Protein AF-A0A354I8L1-F1 (afdb_monomer)

Mean predicted aligned error: 5.33 Å

Sequence (99 aa):
MVDKVIIFGATDTGKQIYDEIKDEVDVVAFVDEDNSKWKSKVYDIIVRNPREIPEMQFDYIYIGVLTYYKQVVTLLRELGIPANKIVGRYVEIPTYARI

Solvent-accessible surface area (backbone atoms only — not comparable to full-atom values): 5834 Å² total; per-residue (Å²): 134,72,53,30,29,34,30,40,24,76,50,72,56,16,49,52,52,45,75,74,40,58,93,72,36,43,68,73,28,27,21,36,88,56,69,90,49,45,78,38,67,58,95,85,25,45,24,35,54,64,88,51,53,79,81,53,90,63,63,38,36,36,52,22,52,92,65,67,53,69,57,53,54,50,52,42,47,76,64,66,50,60,72,93,31,57,46,58,80,80,71,71,77,70,85,70,63,89,126

Nearest PDB structures (foldseek):
  2g6t-assembly1_A  TM=8.088E-01  e=1.666E-05  Clostridium acetobutylicum
  5utu-assembly1_C  TM=7.145E-01  e=1.924E-01  Cryptosporidium parvum Iowa II
  5utu-assembly2_H  TM=7.136E-01  e=2.196E-01  Cryptosporidium parvum Iowa II
  7r39-assembly1_G-2  TM=7.069E-01  e=6.349E-01  Sulfolobus acidocaldarius
  1xwf-assembly1_D  TM=7.157E-01  e=1.504E+00  Rattus norvegicus

pLDDT: mean 89.72, std 16.68, range [33.88, 98.44]

Structure (mmCIF, N/CA/C/O backbone):
data_AF-A0A354I8L1-F1
#
_entry.id   AF-A0A354I8L1-F1
#
loop_
_atom_site.group_PDB
_atom_site.id
_atom_site.type_symbol
_atom_site.label_atom_id
_atom_site.label_alt_id
_atom_site.label_comp_id
_atom_site.label_asym_id
_atom_site.label_entity_id
_atom_site.label_seq_id
_atom_site.pdbx_PDB_ins_code
_atom_site.Cartn_x
_atom_site.Cartn_y
_atom_site.Cartn_z
_atom_site.occupancy
_atom_site.B_iso_or_equiv
_atom_site.auth_seq_id
_atom_site.auth_comp_id
_atom_site.auth_asym_id
_atom_site.auth_atom_id
_atom_site.pdbx_PDB_model_num
ATOM 1 N N . MET A 1 1 ? -19.763 3.477 8.389 1.00 73.00 1 MET A N 1
ATOM 2 C CA . MET A 1 1 ? -19.165 3.083 7.095 1.00 73.00 1 MET A CA 1
ATOM 3 C C . MET A 1 1 ? -17.859 2.389 7.427 1.00 73.00 1 MET A C 1
ATOM 5 O O . MET A 1 1 ? -17.297 2.737 8.455 1.00 73.00 1 MET A O 1
ATOM 9 N N . VAL A 1 2 ? -17.454 1.385 6.653 1.00 90.94 2 VAL A N 1
ATOM 10 C CA . VAL A 1 2 ? -16.158 0.714 6.839 1.00 90.94 2 VAL A CA 1
ATOM 11 C C . VAL A 1 2 ? -15.110 1.521 6.078 1.00 90.94 2 VAL A C 1
ATOM 13 O O . VAL A 1 2 ? -15.381 1.916 4.941 1.00 90.94 2 VAL A O 1
ATOM 16 N N . ASP A 1 3 ? -13.969 1.794 6.706 1.00 96.25 3 ASP A N 1
ATOM 17 C CA . ASP A 1 3 ? -12.892 2.568 6.086 1.00 96.25 3 ASP A CA 1
ATOM 18 C C . ASP A 1 3 ? -12.262 1.780 4.933 1.00 96.25 3 ASP A C 1
ATOM 20 O O . ASP A 1 3 ? -12.013 0.577 5.045 1.00 96.25 3 ASP A O 1
ATOM 24 N N . LYS A 1 4 ? -11.989 2.463 3.819 1.00 97.94 4 LYS A N 1
ATOM 25 C CA . LYS A 1 4 ? -11.321 1.893 2.646 1.00 97.94 4 LYS A CA 1
ATOM 26 C C . LYS A 1 4 ? -9.826 2.128 2.722 1.00 97.94 4 LYS A C 1
ATOM 28 O O . LYS A 1 4 ? -9.362 3.270 2.777 1.00 97.94 4 LYS A O 1
ATOM 33 N N . VAL A 1 5 ? -9.060 1.051 2.654 1.00 97.88 5 VAL A N 1
ATOM 34 C CA . VAL A 1 5 ? -7.624 1.072 2.910 1.00 97.88 5 VAL A CA 1
ATOM 35 C C . VAL A 1 5 ? -6.827 0.544 1.723 1.00 97.88 5 VAL A C 1
ATOM 37 O O . VAL A 1 5 ? -7.143 -0.490 1.140 1.00 97.88 5 VAL A O 1
ATOM 40 N N . ILE A 1 6 ? -5.745 1.246 1.391 1.00 98.38 6 ILE A N 1
ATOM 41 C CA . ILE A 1 6 ? -4.695 0.755 0.492 1.00 98.38 6 ILE A CA 1
ATOM 42 C C . ILE A 1 6 ? -3.505 0.292 1.334 1.00 98.38 6 ILE A C 1
ATOM 44 O O . ILE A 1 6 ? -3.107 0.972 2.280 1.00 98.38 6 ILE A O 1
ATOM 48 N N . ILE A 1 7 ? -2.886 -0.829 0.964 1.00 97.94 7 ILE A N 1
ATOM 49 C CA . ILE A 1 7 ? -1.611 -1.268 1.545 1.00 97.94 7 ILE A CA 1
ATOM 50 C C . ILE A 1 7 ? -0.497 -1.070 0.513 1.00 97.94 7 ILE A C 1
A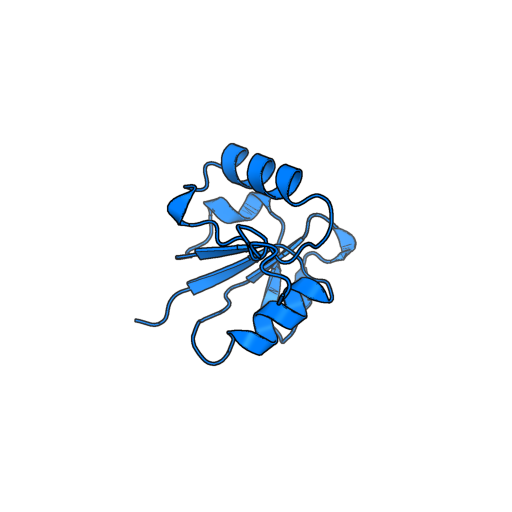TOM 52 O O . ILE A 1 7 ? -0.497 -1.686 -0.553 1.00 97.94 7 ILE A O 1
ATOM 56 N N . PHE A 1 8 ? 0.470 -0.208 0.828 1.00 97.56 8 PHE A N 1
ATOM 57 C CA . PHE A 1 8 ? 1.667 0.009 0.020 1.00 97.56 8 PHE A CA 1
ATOM 58 C C . PHE A 1 8 ? 2.733 -1.033 0.381 1.00 97.56 8 PHE A C 1
ATOM 60 O O . PHE A 1 8 ? 3.376 -0.945 1.422 1.00 97.56 8 PHE A O 1
ATOM 67 N N . GLY A 1 9 ? 2.922 -2.008 -0.497 1.00 96.00 9 GLY A N 1
ATOM 68 C CA . GLY A 1 9 ? 3.788 -3.174 -0.374 1.00 96.00 9 GLY A CA 1
ATOM 69 C C . GLY A 1 9 ? 2.969 -4.453 -0.548 1.00 96.00 9 GLY A C 1
ATOM 70 O O . GLY A 1 9 ? 2.090 -4.732 0.256 1.00 96.00 9 GLY A O 1
ATOM 71 N N . ALA A 1 10 ? 3.266 -5.259 -1.571 1.00 96.38 10 ALA A N 1
ATOM 72 C CA . ALA A 1 10 ? 2.554 -6.515 -1.864 1.00 96.38 10 ALA A CA 1
ATOM 73 C C . ALA A 1 10 ? 3.342 -7.776 -1.440 1.00 96.38 10 ALA A C 1
ATOM 75 O O . ALA A 1 10 ? 3.065 -8.892 -1.886 1.00 96.38 10 ALA A O 1
ATOM 76 N N . THR A 1 11 ? 4.366 -7.600 -0.602 1.00 93.62 11 THR A N 1
ATOM 77 C CA . THR A 1 11 ? 5.212 -8.676 -0.054 1.00 93.62 11 THR A CA 1
ATOM 78 C C . THR A 1 11 ? 4.841 -8.971 1.403 1.00 93.62 11 THR A C 1
ATOM 80 O O . THR A 1 11 ? 3.760 -8.597 1.856 1.00 93.62 11 THR A O 1
ATOM 83 N N . ASP A 1 12 ? 5.699 -9.668 2.143 1.00 94.75 12 ASP A N 1
ATOM 84 C CA . ASP A 1 12 ? 5.366 -10.227 3.456 1.00 94.75 12 ASP A CA 1
ATOM 85 C C . ASP A 1 12 ? 4.952 -9.170 4.487 1.00 94.75 12 ASP A C 1
ATOM 87 O O . ASP A 1 12 ? 3.995 -9.379 5.225 1.00 94.75 12 ASP A O 1
ATOM 91 N N . THR A 1 13 ? 5.588 -7.995 4.500 1.00 93.56 13 THR A N 1
ATOM 92 C CA . THR A 1 13 ? 5.225 -6.917 5.436 1.00 93.56 13 THR A CA 1
ATOM 93 C C . THR A 1 13 ? 3.837 -6.343 5.156 1.00 93.56 13 THR A C 1
ATOM 95 O O . THR A 1 13 ? 3.078 -6.098 6.091 1.00 93.56 13 THR A O 1
ATOM 98 N N . GLY A 1 14 ? 3.474 -6.164 3.885 1.00 95.06 14 GLY A N 1
ATOM 99 C CA . GLY A 1 14 ? 2.127 -5.736 3.509 1.00 95.06 14 GLY A CA 1
ATOM 100 C C . GLY A 1 14 ? 1.073 -6.802 3.800 1.00 95.06 14 GLY A C 1
ATOM 101 O O . GLY A 1 14 ? 0.001 -6.482 4.308 1.00 95.06 14 GLY A O 1
ATOM 102 N N . LYS A 1 15 ? 1.393 -8.080 3.559 1.00 96.31 15 LYS A N 1
ATOM 103 C CA . LYS A 1 15 ? 0.520 -9.207 3.927 1.00 96.31 15 LYS A CA 1
ATOM 104 C C . LYS A 1 15 ? 0.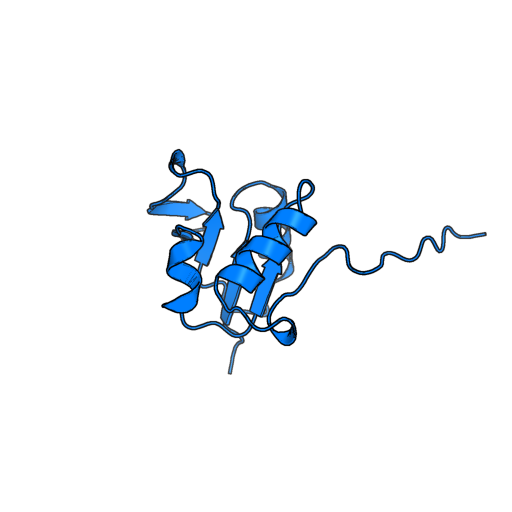289 -9.279 5.435 1.00 96.31 15 LYS A C 1
ATOM 106 O O . LYS A 1 15 ? -0.842 -9.474 5.855 1.00 96.31 15 LYS A O 1
ATOM 111 N N . GLN A 1 16 ? 1.325 -9.043 6.238 1.00 95.56 16 GLN A N 1
ATOM 112 C CA . GLN A 1 16 ? 1.190 -8.994 7.691 1.00 95.56 16 GLN A CA 1
ATOM 113 C C . GLN A 1 16 ? 0.257 -7.859 8.139 1.00 95.56 16 GLN A C 1
ATOM 115 O O . GLN A 1 16 ? -0.560 -8.065 9.028 1.00 95.56 16 GLN A O 1
ATOM 120 N N . ILE A 1 17 ? 0.349 -6.672 7.523 1.00 94.88 17 ILE A N 1
ATOM 121 C CA . ILE A 1 17 ? -0.598 -5.577 7.799 1.00 94.88 17 ILE A CA 1
ATOM 122 C C . ILE A 1 17 ? -2.023 -6.011 7.469 1.00 94.88 17 ILE A C 1
ATOM 124 O O . ILE A 1 17 ? -2.913 -5.810 8.285 1.00 94.88 17 ILE A O 1
ATOM 128 N N . TYR A 1 18 ? -2.234 -6.622 6.301 1.00 96.62 18 TYR A N 1
ATOM 129 C CA . TYR A 1 18 ? -3.547 -7.126 5.909 1.00 96.62 18 TYR A CA 1
ATOM 130 C C . TYR A 1 18 ? -4.115 -8.094 6.947 1.00 96.62 18 TYR A C 1
ATOM 132 O O . TYR A 1 18 ? -5.246 -7.918 7.385 1.00 96.62 18 TYR A O 1
ATOM 140 N N . ASP A 1 19 ? -3.325 -9.078 7.378 1.00 96.56 19 ASP A N 1
ATOM 141 C CA . ASP A 1 19 ? -3.772 -10.072 8.352 1.00 96.56 19 ASP A CA 1
ATOM 142 C C . ASP A 1 19 ? -4.165 -9.469 9.708 1.00 96.56 19 ASP A C 1
ATOM 144 O O . ASP A 1 19 ? -5.009 -10.046 10.387 1.00 96.56 19 ASP A O 1
ATOM 148 N N . GLU A 1 20 ? -3.610 -8.311 10.074 1.00 94.62 20 GLU A N 1
ATOM 149 C CA . GLU A 1 20 ? -3.953 -7.587 11.303 1.00 94.62 20 GLU A CA 1
ATOM 150 C C . GLU A 1 20 ? -5.207 -6.708 11.180 1.00 94.62 20 GLU A C 1
ATOM 152 O O . GLU A 1 20 ? -5.872 -6.500 12.188 1.00 94.62 20 GLU A O 1
ATOM 157 N N . ILE A 1 21 ? -5.534 -6.183 9.989 1.00 93.88 21 ILE A N 1
ATOM 158 C CA . ILE A 1 21 ? -6.599 -5.168 9.830 1.00 93.88 21 ILE A CA 1
ATOM 159 C C . ILE A 1 21 ? -7.819 -5.639 9.027 1.00 93.88 21 ILE A C 1
ATO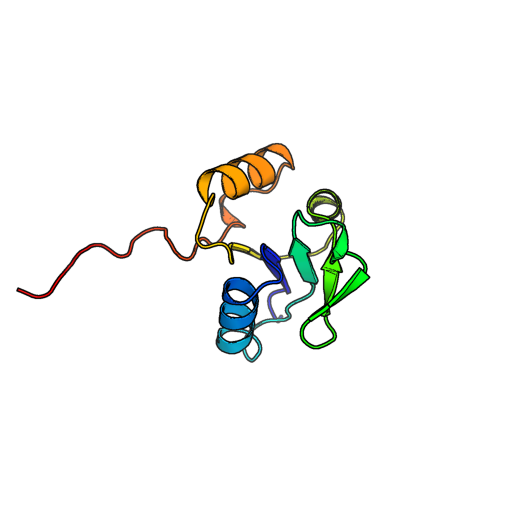M 161 O O . ILE A 1 21 ? -8.848 -4.968 9.037 1.00 93.88 21 ILE A O 1
ATOM 165 N N . LYS A 1 22 ? -7.729 -6.766 8.310 1.00 94.88 22 LYS A N 1
ATOM 166 C CA . LYS A 1 22 ? -8.758 -7.2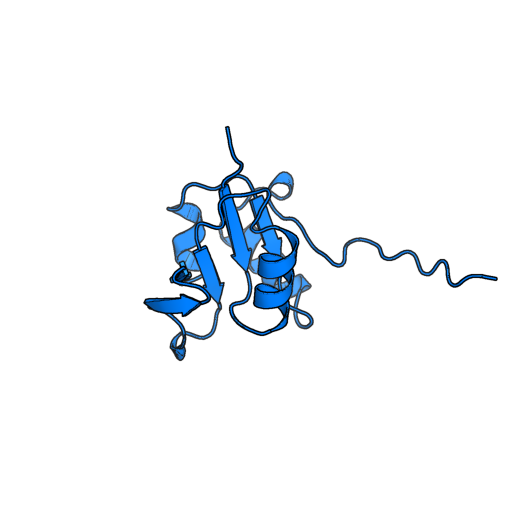26 7.352 1.00 94.88 22 LYS A CA 1
ATOM 167 C C . LYS A 1 22 ? -10.160 -7.420 7.935 1.00 94.88 22 LYS A C 1
ATOM 169 O O . LYS A 1 22 ? -11.123 -7.402 7.178 1.00 94.88 22 LYS A O 1
ATOM 174 N N . ASP A 1 23 ? -10.270 -7.621 9.246 1.00 96.00 23 ASP A N 1
ATOM 175 C CA . ASP A 1 23 ? -11.554 -7.812 9.927 1.00 96.00 23 ASP A CA 1
ATOM 176 C C . ASP A 1 23 ? -12.201 -6.475 10.360 1.00 96.00 23 ASP A C 1
ATOM 178 O O . ASP A 1 23 ? -13.365 -6.452 10.759 1.00 96.00 23 ASP A O 1
ATOM 182 N N . GLU A 1 24 ? -11.471 -5.357 10.261 1.00 94.31 24 GLU A N 1
ATOM 183 C CA . GLU A 1 24 ? -11.898 -4.021 10.709 1.00 94.31 24 GLU A CA 1
ATOM 184 C C . GLU A 1 24 ? -12.109 -3.030 9.551 1.00 94.31 24 GLU A C 1
ATOM 186 O O . GLU A 1 24 ? -12.915 -2.103 9.668 1.00 94.31 24 GLU A O 1
ATOM 191 N N . VAL A 1 25 ? -11.406 -3.222 8.428 1.00 96.12 25 VAL A N 1
ATOM 192 C CA . VAL A 1 25 ? -11.406 -2.306 7.274 1.00 96.12 25 VAL A CA 1
ATOM 193 C C . VAL A 1 25 ? -11.583 -3.038 5.942 1.00 96.12 25 VAL A C 1
ATOM 195 O O . VAL A 1 25 ? -11.326 -4.234 5.828 1.00 96.12 25 VAL A O 1
ATOM 198 N N . ASP A 1 26 ? -11.968 -2.302 4.899 1.00 97.38 26 ASP A N 1
ATOM 199 C CA . ASP A 1 26 ? -12.036 -2.802 3.525 1.00 97.38 26 ASP A CA 1
ATOM 200 C C . ASP A 1 26 ? -10.711 -2.521 2.804 1.00 97.38 26 ASP A C 1
ATOM 202 O O . ASP A 1 26 ? -10.425 -1.387 2.409 1.00 97.38 26 ASP A O 1
ATOM 206 N N . VAL A 1 27 ? -9.869 -3.545 2.643 1.00 97.69 27 VAL A N 1
ATOM 207 C CA . VAL A 1 27 ? -8.600 -3.407 1.915 1.00 97.69 27 VAL A CA 1
ATOM 208 C C . VAL A 1 27 ? -8.863 -3.469 0.410 1.00 97.69 27 VAL A C 1
ATOM 210 O O . VAL A 1 27 ? -8.963 -4.540 -0.186 1.00 97.69 27 VAL A O 1
ATOM 213 N N . VAL A 1 28 ? -8.935 -2.298 -0.222 1.00 97.88 28 VAL A N 1
ATOM 214 C CA . VAL A 1 28 ? -9.359 -2.155 -1.623 1.00 97.88 28 VAL A CA 1
ATOM 215 C C . VAL A 1 28 ? -8.253 -2.453 -2.636 1.00 97.88 28 VAL A C 1
ATOM 217 O O . VAL A 1 28 ? -8.542 -2.735 -3.802 1.00 97.88 28 VAL A O 1
ATOM 220 N N . ALA A 1 29 ? -6.985 -2.374 -2.225 1.00 98.12 29 ALA A N 1
ATOM 221 C CA . ALA A 1 29 ? -5.847 -2.702 -3.076 1.00 98.12 29 ALA A CA 1
ATOM 222 C C . ALA A 1 29 ? -4.554 -2.926 -2.293 1.00 98.12 29 ALA A C 1
ATOM 224 O O . ALA A 1 29 ? -4.290 -2.275 -1.278 1.00 98.12 29 ALA A O 1
ATOM 225 N N . PHE A 1 30 ? -3.688 -3.743 -2.885 1.00 98.44 30 PHE A N 1
ATOM 226 C CA . PHE A 1 30 ? -2.253 -3.652 -2.658 1.00 98.44 30 PHE A CA 1
ATOM 227 C C . PHE A 1 30 ? -1.625 -2.780 -3.741 1.00 98.44 30 PHE A C 1
ATOM 229 O O . PHE A 1 30 ? -2.075 -2.760 -4.885 1.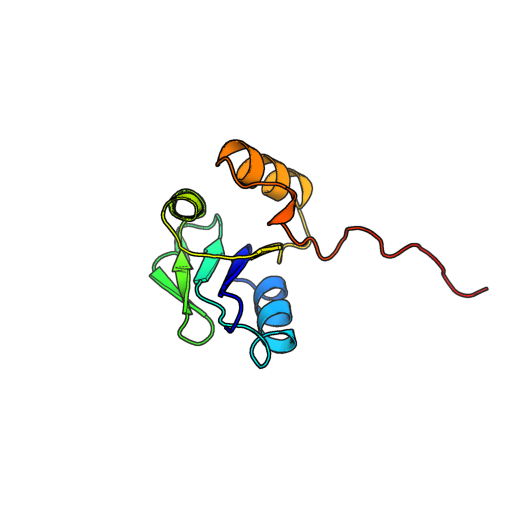00 98.44 30 PHE A O 1
ATOM 236 N N . VAL A 1 31 ? -0.552 -2.084 -3.401 1.00 98.00 31 VAL A N 1
ATOM 237 C CA . VAL A 1 31 ? 0.233 -1.273 -4.331 1.00 98.00 31 VAL A CA 1
ATOM 238 C C . VAL A 1 31 ? 1.700 -1.649 -4.183 1.00 98.00 31 VAL A C 1
ATOM 240 O O . VAL A 1 31 ? 2.171 -1.790 -3.065 1.00 98.00 31 VAL A O 1
ATOM 243 N N . ASP A 1 32 ? 2.443 -1.811 -5.273 1.00 96.88 32 ASP A N 1
ATOM 244 C CA . ASP A 1 32 ? 3.872 -2.157 -5.212 1.00 96.88 32 ASP A CA 1
ATOM 245 C C . ASP A 1 32 ? 4.611 -1.536 -6.402 1.00 96.88 32 ASP A C 1
ATOM 247 O O . ASP A 1 32 ? 4.052 -1.443 -7.492 1.00 96.88 32 ASP A O 1
ATOM 251 N N . GLU A 1 33 ? 5.853 -1.089 -6.223 1.00 95.81 33 GLU A N 1
ATOM 252 C CA . GLU A 1 33 ? 6.647 -0.509 -7.320 1.00 95.81 33 GLU A CA 1
ATOM 253 C C . GLU A 1 33 ? 7.128 -1.573 -8.322 1.00 95.81 33 GLU A C 1
ATOM 255 O O . GLU A 1 33 ? 7.423 -1.256 -9.477 1.00 95.81 33 GLU A O 1
ATOM 260 N N . ASP A 1 34 ? 7.172 -2.843 -7.909 1.00 95.19 34 ASP A N 1
ATOM 261 C CA . ASP A 1 34 ? 7.550 -3.963 -8.763 1.00 95.19 34 ASP A CA 1
ATOM 262 C C . ASP A 1 34 ? 6.444 -4.285 -9.778 1.00 95.19 34 ASP A C 1
ATOM 264 O O . ASP A 1 34 ? 5.437 -4.933 -9.473 1.00 95.19 34 ASP A O 1
ATOM 268 N N . ASN A 1 35 ? 6.661 -3.852 -11.021 1.00 95.88 35 ASN A N 1
ATOM 269 C CA . ASN A 1 35 ? 5.710 -4.036 -12.113 1.00 95.88 35 ASN A CA 1
ATOM 270 C C . ASN A 1 35 ? 5.401 -5.500 -12.441 1.00 95.88 35 ASN A C 1
ATOM 272 O O . ASN A 1 35 ? 4.330 -5.774 -12.985 1.00 95.88 35 ASN A O 1
ATOM 276 N N . SER A 1 36 ? 6.273 -6.441 -12.064 1.00 97.06 36 SER A N 1
ATOM 277 C CA . SER A 1 36 ? 6.017 -7.868 -12.264 1.00 97.06 36 SER A CA 1
ATOM 278 C C . SER A 1 36 ? 4.842 -8.373 -11.419 1.00 97.06 36 SER A C 1
ATOM 280 O O . SER A 1 36 ? 4.218 -9.376 -11.765 1.00 97.06 36 SER A O 1
ATOM 282 N N . LYS A 1 37 ? 4.497 -7.656 -10.340 1.00 95.62 37 LYS A N 1
ATOM 283 C CA . LYS A 1 37 ? 3.372 -7.978 -9.456 1.00 95.62 37 LYS A CA 1
ATOM 284 C C . LYS A 1 37 ? 2.068 -7.330 -9.897 1.00 95.62 37 LYS A C 1
ATOM 286 O O . LYS A 1 37 ? 1.013 -7.748 -9.427 1.00 95.62 37 LYS A O 1
ATOM 291 N N . TRP A 1 38 ? 2.081 -6.307 -10.748 1.00 97.44 38 TRP A N 1
ATOM 292 C CA . TRP A 1 38 ? 0.850 -5.600 -11.110 1.00 97.44 38 TRP A CA 1
ATOM 293 C C . TRP A 1 38 ? -0.155 -6.542 -11.774 1.00 97.44 38 TRP A C 1
ATOM 295 O O . TRP A 1 38 ? 0.215 -7.440 -12.526 1.00 97.44 38 TRP A O 1
ATOM 305 N N . LYS A 1 39 ? -1.446 -6.335 -11.496 1.00 95.25 39 LYS A N 1
ATOM 306 C CA . LYS A 1 39 ? -2.565 -7.196 -11.927 1.00 95.25 39 LYS A CA 1
ATOM 307 C C . LYS A 1 39 ? -2.558 -8.615 -11.342 1.00 95.25 39 LYS A C 1
ATOM 309 O O . LYS A 1 39 ? -3.535 -9.335 -11.543 1.00 95.25 39 LYS A O 1
ATOM 314 N N . SER A 1 40 ? -1.520 -9.008 -10.599 1.00 97.12 40 SER A N 1
ATOM 315 C CA . SER A 1 40 ? -1.585 -10.181 -9.727 1.00 97.12 40 SER A CA 1
ATOM 316 C C . SER A 1 40 ? -2.509 -9.910 -8.535 1.00 97.12 40 SER A C 1
ATOM 318 O O . SER A 1 40 ? -3.016 -8.795 -8.359 1.00 97.12 40 SER A O 1
ATOM 320 N N . LYS A 1 41 ? -2.749 -10.942 -7.727 1.00 97.06 41 LYS A N 1
ATOM 321 C CA . LYS A 1 41 ? -3.612 -10.861 -6.552 1.00 97.06 41 LYS A CA 1
ATOM 322 C C . LYS A 1 41 ? -2.887 -11.323 -5.296 1.00 97.06 41 LYS A C 1
ATOM 324 O O . LYS A 1 41 ? -2.165 -12.317 -5.321 1.00 97.06 41 LYS A O 1
ATOM 329 N N . VAL A 1 42 ? -3.159 -10.635 -4.195 1.00 96.62 42 VAL A N 1
ATOM 330 C CA . VAL A 1 42 ? -2.805 -11.025 -2.829 1.00 96.62 42 VAL A CA 1
ATOM 331 C C . VAL A 1 42 ? -4.116 -11.102 -2.055 1.00 96.62 42 VAL A C 1
ATOM 333 O O . VAL A 1 42 ? -4.831 -10.111 -1.997 1.00 96.62 42 VAL A O 1
ATOM 336 N N . TYR A 1 43 ? -4.471 -12.275 -1.523 1.00 96.31 43 TYR A N 1
ATOM 337 C CA . TYR A 1 43 ? -5.768 -12.495 -0.856 1.00 96.31 43 TYR A CA 1
ATOM 338 C C . TYR A 1 43 ? -6.972 -12.036 -1.705 1.00 96.31 43 TYR A C 1
ATOM 340 O O . TYR A 1 43 ? -7.850 -11.323 -1.238 1.00 96.31 43 TYR A O 1
ATOM 348 N N . ASP A 1 44 ? -6.959 -12.387 -2.994 1.00 97.19 44 ASP A N 1
ATOM 349 C CA . ASP A 1 44 ? -7.922 -11.948 -4.017 1.00 97.19 44 ASP A CA 1
ATOM 350 C C . ASP A 1 44 ? -7.990 -10.441 -4.327 1.00 97.19 44 ASP A C 1
ATOM 352 O O . ASP A 1 44 ? -8.667 -10.039 -5.281 1.00 97.19 44 ASP A O 1
ATOM 356 N N . ILE A 1 45 ? -7.205 -9.623 -3.628 1.00 98.12 45 ILE A N 1
ATOM 357 C CA . ILE A 1 45 ? -7.088 -8.180 -3.827 1.00 98.12 45 ILE A CA 1
ATOM 358 C C . ILE A 1 45 ? -6.008 -7.896 -4.869 1.00 98.12 45 ILE A C 1
ATOM 360 O O . ILE A 1 45 ? -4.896 -8.423 -4.812 1.00 98.12 45 ILE A O 1
ATOM 364 N N . ILE A 1 46 ? -6.333 -7.055 -5.848 1.00 97.69 46 ILE A N 1
ATOM 365 C CA . ILE A 1 46 ? -5.432 -6.741 -6.958 1.00 97.69 46 ILE A CA 1
ATOM 366 C C . ILE A 1 46 ? -4.239 -5.892 -6.503 1.00 97.69 46 ILE A C 1
ATOM 368 O O . ILE A 1 46 ? -4.389 -4.943 -5.730 1.00 97.69 46 ILE A O 1
ATOM 372 N N . VAL A 1 47 ? -3.058 -6.212 -7.033 1.00 98.44 47 VAL A N 1
ATOM 373 C CA . VAL A 1 47 ? -1.864 -5.374 -6.902 1.00 98.44 47 VAL A CA 1
ATOM 374 C C . VAL A 1 47 ? -1.852 -4.335 -8.024 1.00 98.44 47 VAL A C 1
ATOM 376 O O . VAL A 1 47 ? -1.928 -4.677 -9.210 1.00 98.44 47 VAL A O 1
ATOM 379 N N . ARG A 1 48 ? -1.764 -3.061 -7.650 1.00 98.31 48 ARG A N 1
ATOM 380 C CA . ARG A 1 48 ? -1.835 -1.891 -8.531 1.00 98.31 48 ARG A CA 1
ATOM 381 C C . ARG A 1 48 ? -0.505 -1.151 -8.609 1.00 98.31 48 ARG A C 1
ATOM 383 O O . ARG A 1 48 ? 0.376 -1.319 -7.763 1.00 98.31 48 ARG A O 1
ATOM 390 N N . ASN A 1 49 ? -0.383 -0.314 -9.631 1.00 98.12 49 ASN A N 1
ATOM 391 C CA . ASN A 1 49 ? 0.736 0.610 -9.758 1.00 98.12 49 ASN A CA 1
ATOM 392 C C . ASN A 1 49 ? 0.529 1.787 -8.782 1.00 98.12 49 ASN A C 1
ATOM 394 O O . ASN A 1 49 ? -0.563 2.352 -8.763 1.00 98.12 49 ASN A O 1
ATOM 398 N N . PRO A 1 50 ? 1.548 2.224 -8.014 1.00 97.75 50 PRO A N 1
ATOM 399 C CA . PRO A 1 50 ? 1.437 3.386 -7.130 1.00 97.75 50 PRO A CA 1
ATOM 400 C C . PRO A 1 50 ? 0.898 4.653 -7.786 1.00 97.75 50 PRO A C 1
ATOM 402 O O . PRO A 1 50 ? 0.212 5.441 -7.143 1.00 97.75 50 PRO A O 1
ATOM 405 N N . ARG A 1 51 ? 1.166 4.845 -9.078 1.00 97.69 51 ARG A N 1
ATOM 406 C CA . ARG A 1 51 ? 0.686 6.010 -9.829 1.00 97.69 51 ARG A CA 1
ATOM 407 C C . ARG A 1 51 ? -0.828 6.027 -10.038 1.00 97.69 51 ARG A C 1
ATOM 409 O O . ARG A 1 51 ? -1.354 7.075 -10.382 1.00 97.69 51 ARG A O 1
ATOM 416 N N . GLU A 1 52 ? -1.510 4.907 -9.815 1.00 97.62 52 GLU A N 1
ATOM 417 C CA . GLU A 1 52 ? -2.971 4.797 -9.904 1.00 97.62 52 GLU A CA 1
ATOM 418 C C . GLU A 1 52 ? -3.663 5.245 -8.600 1.00 97.62 52 GLU A C 1
ATOM 420 O O . GLU A 1 52 ? -4.864 5.490 -8.613 1.00 97.62 52 GLU A O 1
ATOM 425 N N . ILE A 1 53 ? -2.931 5.415 -7.482 1.00 97.94 53 ILE A N 1
ATOM 426 C CA . ILE A 1 53 ? -3.506 5.803 -6.176 1.00 97.94 53 ILE A CA 1
ATOM 427 C C . ILE A 1 53 ? -4.405 7.055 -6.259 1.00 97.94 53 ILE A C 1
ATOM 429 O O . ILE A 1 53 ? -5.489 7.015 -5.677 1.00 97.94 53 ILE A O 1
ATOM 433 N N . PRO A 1 54 ? -4.033 8.156 -6.951 1.00 97.50 54 PRO A N 1
ATOM 434 C CA . PRO A 1 54 ? -4.873 9.357 -7.010 1.00 97.50 54 PRO A CA 1
ATOM 435 C C . PRO A 1 54 ? -6.252 9.139 -7.651 1.00 97.50 54 PRO A C 1
ATOM 437 O O . PRO A 1 54 ? -7.167 9.924 -7.414 1.00 97.50 54 PRO A O 1
ATOM 440 N N . GLU A 1 55 ? -6.412 8.084 -8.452 1.00 96.88 55 GLU A N 1
ATOM 441 C CA . GLU A 1 55 ? -7.667 7.730 -9.127 1.00 96.88 55 GLU A CA 1
ATOM 442 C C . GLU A 1 55 ? -8.553 6.811 -8.267 1.00 96.88 55 GLU A C 1
ATOM 444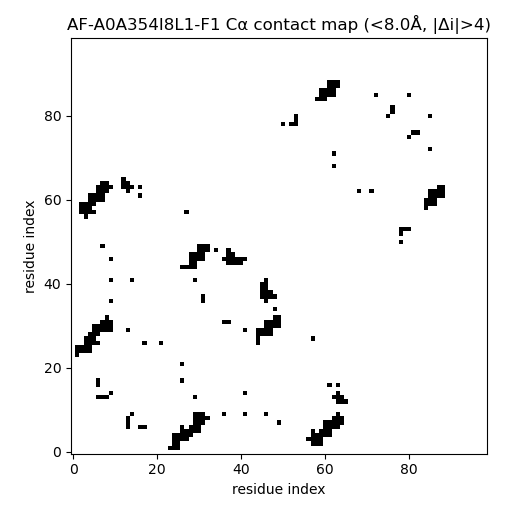 O O . GLU A 1 55 ? -9.700 6.524 -8.616 1.00 96.88 55 GLU A O 1
ATOM 449 N N . MET A 1 56 ? -8.035 6.335 -7.132 1.00 96.94 56 MET A N 1
ATOM 450 C CA . MET A 1 56 ? -8.694 5.362 -6.269 1.00 96.94 56 MET A CA 1
ATOM 451 C C . MET A 1 56 ? -9.463 6.036 -5.131 1.00 96.94 56 MET A C 1
ATOM 453 O O . MET A 1 56 ? -9.065 7.065 -4.588 1.00 96.94 56 MET A O 1
ATOM 457 N N . GLN A 1 57 ? -10.564 5.411 -4.712 1.00 96.62 57 GLN A N 1
ATOM 458 C CA . GLN A 1 57 ? -11.294 5.821 -3.514 1.00 96.62 57 GLN A CA 1
ATOM 459 C C . GLN A 1 57 ? -10.734 5.111 -2.283 1.00 96.62 57 GLN A C 1
ATOM 461 O O . GLN A 1 57 ? -10.848 3.891 -2.175 1.00 96.62 57 GLN A O 1
ATOM 466 N N . PHE A 1 58 ? -10.167 5.880 -1.356 1.00 97.81 58 PHE A N 1
ATOM 467 C CA . PHE A 1 58 ? -9.617 5.377 -0.100 1.00 97.81 58 PHE A CA 1
ATOM 468 C C . PHE A 1 58 ? -9.609 6.463 0.985 1.00 97.81 58 PHE A C 1
ATOM 470 O O . PHE A 1 58 ? -9.528 7.671 0.704 1.00 97.81 58 PHE A O 1
ATOM 477 N N . ASP A 1 59 ? -9.628 6.009 2.231 1.00 97.75 59 ASP A N 1
ATOM 478 C CA . ASP A 1 59 ? -9.526 6.830 3.431 1.00 97.75 59 ASP A CA 1
ATOM 479 C C . ASP A 1 59 ? -8.072 6.895 3.907 1.00 97.75 59 ASP A C 1
ATOM 481 O O . ASP A 1 59 ? -7.540 7.994 4.089 1.00 97.75 59 ASP A O 1
ATOM 485 N N . TYR A 1 60 ? -7.394 5.741 3.974 1.00 96.44 60 TYR A N 1
ATOM 486 C CA . TYR A 1 60 ? -6.016 5.627 4.465 1.00 96.44 60 TYR A CA 1
ATOM 487 C C . TYR A 1 60 ? -5.121 4.744 3.583 1.00 96.44 60 TYR A C 1
ATOM 489 O O . TYR A 1 60 ? -5.583 3.837 2.889 1.00 96.44 60 TYR A O 1
ATOM 497 N N . ILE A 1 61 ? -3.811 4.997 3.642 1.00 97.75 61 ILE A N 1
ATOM 498 C CA . ILE A 1 61 ? -2.757 4.171 3.045 1.00 97.75 61 ILE A CA 1
ATOM 499 C C . ILE A 1 61 ? -1.829 3.690 4.154 1.00 97.75 61 ILE A C 1
ATOM 501 O O . ILE A 1 61 ? -1.166 4.508 4.792 1.00 97.75 61 ILE A O 1
ATOM 505 N N . TYR A 1 62 ? -1.719 2.378 4.340 1.00 96.69 62 TYR A N 1
ATOM 506 C CA . TYR A 1 62 ? -0.716 1.790 5.224 1.00 96.69 62 TYR A CA 1
ATOM 507 C C . TYR A 1 62 ? 0.576 1.529 4.458 1.00 96.69 62 TYR A C 1
ATOM 509 O O . TYR A 1 62 ? 0.560 0.918 3.390 1.00 96.69 62 TYR A O 1
ATOM 517 N N . ILE A 1 63 ? 1.712 1.949 5.013 1.00 96.06 63 ILE A N 1
ATOM 518 C CA . ILE A 1 63 ? 3.026 1.659 4.428 1.00 96.06 63 ILE A CA 1
ATOM 519 C C . ILE A 1 63 ? 3.548 0.325 4.977 1.00 96.06 63 ILE A C 1
ATOM 521 O O . ILE A 1 63 ? 4.027 0.244 6.109 1.00 96.06 63 ILE A O 1
ATOM 525 N N . GLY A 1 64 ? 3.467 -0.713 4.148 1.00 93.19 64 GLY A N 1
ATOM 526 C CA . GLY A 1 64 ? 3.927 -2.081 4.385 1.00 93.19 64 GLY A CA 1
ATOM 527 C C . GLY A 1 64 ? 5.285 -2.391 3.766 1.00 93.19 64 GLY A C 1
ATOM 528 O O . GLY A 1 64 ? 5.453 -3.445 3.155 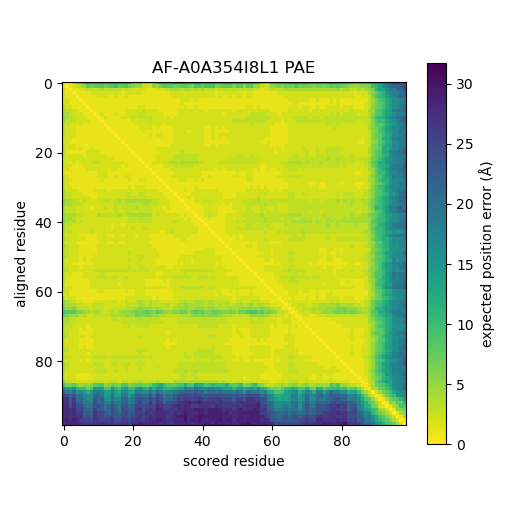1.00 93.19 64 GLY A O 1
ATOM 529 N N . VAL A 1 65 ? 6.258 -1.491 3.929 1.00 88.81 65 VAL A N 1
ATOM 530 C CA . VAL A 1 65 ? 7.657 -1.713 3.532 1.00 88.81 65 VAL A CA 1
ATOM 531 C C . VAL A 1 65 ? 8.585 -1.528 4.733 1.00 88.81 65 VAL A C 1
ATOM 533 O O . VAL A 1 65 ? 8.407 -0.604 5.526 1.00 88.81 65 VAL A O 1
ATOM 536 N N . LEU A 1 66 ? 9.568 -2.419 4.889 1.00 83.31 66 LEU A N 1
ATOM 537 C CA . LEU A 1 66 ? 10.573 -2.326 5.962 1.00 83.31 66 LEU A CA 1
ATOM 538 C C . LEU A 1 66 ? 11.727 -1.405 5.581 1.00 83.31 66 LEU A C 1
ATOM 540 O O . LEU A 1 66 ? 12.249 -0.649 6.398 1.00 83.31 66 LEU A O 1
ATOM 544 N N . THR A 1 67 ? 12.147 -1.494 4.326 1.00 83.25 67 THR A N 1
ATOM 545 C CA . THR A 1 67 ? 13.203 -0.667 3.762 1.00 83.25 67 THR A CA 1
ATOM 546 C C . THR A 1 67 ? 12.578 0.501 3.008 1.00 83.25 67 THR A C 1
ATOM 548 O O . THR A 1 67 ? 11.391 0.494 2.701 1.00 83.25 67 THR A O 1
ATOM 551 N N . TYR A 1 68 ? 13.368 1.548 2.768 1.00 88.44 68 TYR A N 1
ATOM 552 C CA . TYR A 1 68 ? 12.997 2.694 1.928 1.00 88.44 68 TYR A CA 1
ATOM 553 C C . TYR A 1 68 ? 11.662 3.412 2.270 1.00 88.44 68 TYR A C 1
ATOM 555 O O . TYR A 1 68 ? 11.092 4.110 1.434 1.00 88.44 68 TYR A O 1
ATOM 563 N N . TYR A 1 69 ? 11.197 3.337 3.526 1.00 90.19 69 TYR A N 1
ATOM 564 C CA . TYR A 1 69 ? 9.993 4.037 4.014 1.00 90.19 69 TYR A CA 1
ATOM 565 C C . TYR A 1 69 ? 9.962 5.526 3.630 1.00 90.19 69 TYR A C 1
ATOM 567 O O . TYR A 1 69 ? 8.940 6.043 3.185 1.00 90.19 69 TYR A O 1
ATOM 575 N N . LYS A 1 70 ? 11.097 6.227 3.770 1.00 91.75 70 LYS A N 1
ATOM 576 C CA . LYS A 1 70 ? 11.200 7.655 3.427 1.00 91.75 70 LYS A CA 1
ATOM 577 C C . LYS A 1 70 ? 10.935 7.902 1.942 1.00 91.75 70 LYS A C 1
ATOM 579 O O . LYS A 1 70 ? 10.275 8.878 1.611 1.00 91.75 70 LYS A O 1
ATOM 584 N N . GLN A 1 71 ? 11.420 7.021 1.071 1.00 95.06 71 GLN A N 1
ATOM 585 C CA . GLN A 1 71 ? 11.199 7.081 -0.369 1.00 95.06 71 GLN A CA 1
ATOM 586 C C . GLN A 1 71 ? 9.719 6.874 -0.694 1.00 95.06 71 GLN A C 1
ATOM 588 O O . GLN A 1 71 ? 9.173 7.651 -1.469 1.00 95.06 71 GLN A O 1
ATOM 593 N N . VAL A 1 72 ? 9.048 5.921 -0.034 1.00 95.31 72 VAL A N 1
ATOM 594 C CA . VAL A 1 72 ? 7.595 5.725 -0.190 1.00 95.31 72 VAL A CA 1
ATOM 595 C C . VAL A 1 72 ? 6.818 6.960 0.261 1.00 95.31 72 VAL A C 1
ATOM 597 O O . VAL A 1 72 ? 5.937 7.424 -0.456 1.00 95.31 72 VAL A O 1
ATOM 600 N N . VAL A 1 73 ? 7.154 7.546 1.414 1.00 94.94 73 VAL A N 1
ATOM 601 C CA . VAL A 1 73 ? 6.502 8.782 1.880 1.00 94.94 73 VAL A CA 1
ATOM 602 C C . VAL A 1 73 ? 6.714 9.931 0.890 1.00 94.94 73 VAL A C 1
ATOM 604 O O . VAL A 1 73 ? 5.769 10.669 0.615 1.00 94.94 73 VAL A O 1
ATOM 607 N N . THR A 1 74 ? 7.923 10.092 0.344 1.00 96.56 74 THR A N 1
ATOM 608 C CA . THR A 1 74 ? 8.205 11.099 -0.691 1.00 96.56 74 THR A CA 1
ATOM 609 C C . THR A 1 74 ? 7.373 10.851 -1.945 1.00 96.56 74 THR A C 1
ATOM 611 O O . THR A 1 74 ? 6.685 11.767 -2.385 1.00 96.56 74 THR A O 1
ATOM 614 N N . LEU A 1 75 ? 7.346 9.617 -2.455 1.00 96.88 75 LEU A N 1
ATOM 615 C CA . LEU A 1 75 ? 6.536 9.230 -3.610 1.00 96.88 75 LEU A CA 1
ATOM 616 C C . LEU A 1 75 ? 5.051 9.554 -3.393 1.00 96.88 75 LEU A C 1
ATOM 618 O O . LEU A 1 75 ? 4.422 10.181 -4.239 1.00 96.88 75 LEU A O 1
ATOM 622 N N . LEU A 1 76 ? 4.482 9.175 -2.246 1.00 97.19 76 LEU A N 1
ATOM 623 C CA . LEU A 1 76 ? 3.077 9.453 -1.931 1.00 97.19 76 LEU A CA 1
ATOM 624 C C . LEU A 1 76 ? 2.791 10.961 -1.867 1.00 97.19 76 LEU A C 1
ATOM 626 O O . LEU A 1 76 ? 1.746 11.409 -2.333 1.00 97.19 76 LEU A O 1
ATOM 630 N N . ARG A 1 77 ? 3.723 11.764 -1.345 1.00 97.00 77 ARG A N 1
ATOM 631 C CA . ARG A 1 77 ? 3.596 13.230 -1.350 1.00 97.00 77 ARG A CA 1
ATOM 632 C C . ARG A 1 77 ? 3.655 13.812 -2.759 1.00 97.00 77 ARG A C 1
ATOM 634 O O . ARG A 1 77 ? 2.869 14.700 -3.068 1.00 97.00 77 ARG A O 1
ATOM 641 N N . GLU A 1 78 ? 4.552 13.316 -3.607 1.00 98.12 78 GLU A N 1
ATOM 642 C CA . GL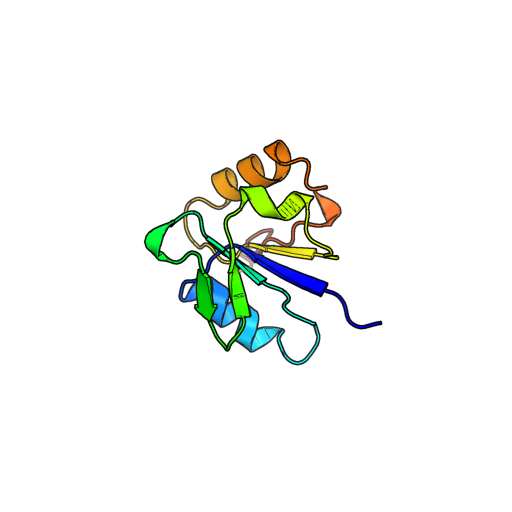U A 1 78 ? 4.666 13.728 -5.015 1.00 98.12 78 GLU A CA 1
ATOM 643 C C . GLU A 1 78 ? 3.411 13.373 -5.823 1.00 98.12 78 GLU A C 1
ATOM 645 O O . GLU A 1 78 ? 3.005 14.134 -6.697 1.00 98.12 78 GLU A O 1
ATOM 650 N N . LEU A 1 79 ? 2.745 12.267 -5.478 1.00 97.88 79 LEU A N 1
ATOM 651 C CA . LEU A 1 79 ? 1.437 11.883 -6.019 1.00 97.88 79 LEU A CA 1
ATOM 652 C C . LEU A 1 79 ? 0.269 12.717 -5.454 1.00 97.88 79 LEU A C 1
ATOM 654 O O . LEU A 1 79 ? -0.882 12.481 -5.813 1.00 97.88 79 LEU A O 1
ATOM 658 N N . GLY A 1 80 ? 0.541 13.685 -4.575 1.00 97.69 80 GLY A N 1
ATOM 659 C CA . GLY A 1 80 ? -0.467 14.572 -3.996 1.00 97.69 80 GLY A CA 1
ATOM 660 C C . GLY A 1 80 ? -1.283 13.946 -2.865 1.00 97.69 80 GLY A C 1
ATOM 661 O O . GLY A 1 80 ? -2.333 14.481 -2.510 1.00 97.69 80 GLY A O 1
ATOM 662 N N . ILE A 1 81 ? -0.830 12.830 -2.283 1.00 97.75 81 ILE A N 1
ATOM 663 C CA . ILE A 1 81 ? -1.549 12.174 -1.189 1.00 97.75 81 ILE A CA 1
ATOM 664 C C . ILE A 1 81 ? -1.378 12.988 0.104 1.00 97.75 81 ILE A C 1
ATOM 666 O O . ILE A 1 81 ? -0.244 13.216 0.544 1.00 97.75 81 ILE A O 1
ATOM 670 N N . PRO A 1 82 ? -2.479 13.418 0.753 1.00 96.00 82 PRO A N 1
ATOM 671 C CA . PRO A 1 82 ? -2.410 14.166 2.001 1.00 96.00 82 PRO A CA 1
ATOM 672 C C . PRO A 1 82 ? -1.712 13.376 3.111 1.00 96.00 82 PRO A C 1
ATOM 674 O O . PRO A 1 82 ? -1.998 12.199 3.323 1.00 96.00 82 PRO A O 1
ATOM 677 N N . ALA A 1 83 ? -0.839 14.037 3.876 1.00 93.75 83 ALA A N 1
ATOM 678 C CA . ALA A 1 83 ? -0.064 13.382 4.932 1.00 93.75 83 ALA A CA 1
ATOM 679 C C . ALA A 1 83 ? -0.939 12.721 6.013 1.00 93.75 83 ALA A C 1
ATOM 681 O O . ALA A 1 83 ? -0.558 11.689 6.551 1.00 93.75 83 ALA A O 1
ATOM 682 N N . ASN A 1 84 ? -2.126 13.269 6.295 1.00 94.75 84 ASN A N 1
ATOM 683 C CA . ASN A 1 84 ? -3.081 12.703 7.253 1.00 94.75 84 ASN A CA 1
ATOM 684 C C . ASN A 1 84 ? -3.763 11.410 6.766 1.00 94.75 84 ASN A C 1
ATOM 686 O O . ASN A 1 84 ? -4.421 10.752 7.564 1.00 94.75 84 ASN A O 1
ATOM 690 N N . LYS A 1 85 ? -3.621 11.050 5.484 1.00 96.44 85 LYS A N 1
ATOM 691 C CA . LYS A 1 85 ? -4.067 9.759 4.942 1.00 96.44 85 LYS A CA 1
ATOM 692 C C . LYS A 1 85 ? -2.977 8.685 4.986 1.00 96.44 85 LYS A C 1
ATOM 694 O O . LYS A 1 85 ? -3.259 7.532 4.683 1.00 96.44 85 LYS A O 1
ATOM 699 N N . ILE A 1 86 ? -1.735 9.038 5.319 1.00 95.50 86 ILE A N 1
ATOM 700 C CA . ILE A 1 86 ? -0.596 8.114 5.294 1.00 95.50 86 ILE A CA 1
ATOM 701 C C . ILE A 1 86 ? -0.366 7.568 6.704 1.00 95.50 86 ILE A C 1
ATOM 703 O O . ILE A 1 86 ? 0.013 8.305 7.611 1.00 95.50 86 ILE A O 1
ATOM 707 N N . VAL A 1 87 ? -0.547 6.261 6.869 1.00 91.75 87 VAL A N 1
ATOM 708 C CA . VAL A 1 87 ? -0.348 5.535 8.124 1.00 91.75 87 VAL A CA 1
ATOM 709 C C . VAL A 1 87 ? 0.952 4.737 8.031 1.00 91.75 87 VAL A C 1
ATOM 711 O O . VAL A 1 87 ? 1.049 3.702 7.370 1.00 91.75 87 VAL A O 1
ATOM 714 N N . GLY A 1 88 ? 2.001 5.241 8.675 1.00 79.44 88 GLY A N 1
ATOM 715 C CA . GLY A 1 88 ? 3.278 4.541 8.777 1.00 79.44 88 GLY A CA 1
ATOM 716 C C . GLY A 1 88 ? 3.339 3.660 10.018 1.00 79.44 88 GLY A C 1
ATOM 717 O O . GLY A 1 88 ? 3.140 4.157 11.120 1.00 79.44 88 GLY A O 1
ATOM 718 N N . ARG A 1 89 ? 3.711 2.381 9.868 1.00 65.81 89 ARG A N 1
ATOM 719 C CA . ARG A 1 89 ? 4.009 1.496 11.015 1.00 65.81 89 ARG A CA 1
ATOM 720 C C . ARG A 1 89 ? 5.211 1.951 11.853 1.00 65.81 89 ARG A C 1
ATOM 722 O O . ARG A 1 89 ? 5.316 1.583 13.014 1.00 65.81 89 ARG A O 1
ATOM 729 N N . TYR A 1 90 ? 6.118 2.732 11.263 1.00 53.53 90 TYR A N 1
ATOM 730 C CA . TYR A 1 90 ? 7.372 3.175 11.884 1.00 53.53 90 TYR A CA 1
ATOM 731 C C . TYR A 1 90 ? 7.415 4.685 12.143 1.00 53.53 90 TYR A 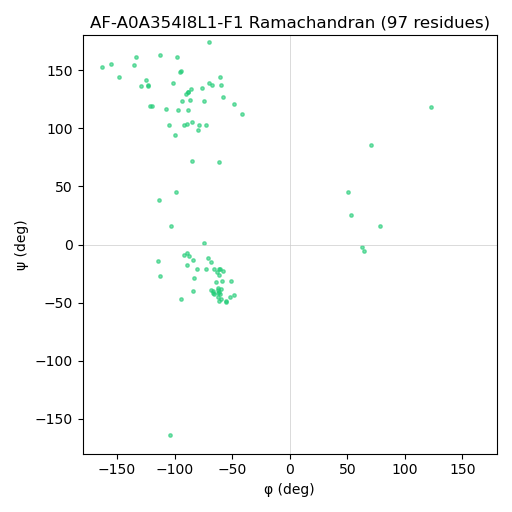C 1
ATOM 733 O O . TYR A 1 90 ? 8.459 5.320 11.998 1.00 53.53 90 TYR A O 1
ATOM 741 N N . VAL A 1 91 ? 6.288 5.269 12.549 1.00 44.03 91 VAL A N 1
ATOM 742 C CA . VAL A 1 91 ? 6.315 6.532 13.290 1.00 44.03 91 VAL A CA 1
ATOM 743 C C . VAL A 1 91 ? 6.148 6.164 14.764 1.00 44.03 91 VAL A C 1
ATOM 745 O O . VAL A 1 91 ? 5.044 5.938 15.234 1.00 44.03 91 VAL A O 1
ATOM 748 N N . GLU A 1 92 ? 7.298 6.027 15.429 1.00 40.19 92 GLU A N 1
ATOM 749 C CA . GLU A 1 92 ? 7.494 5.771 16.864 1.00 40.19 92 GLU A CA 1
ATOM 750 C C . GLU A 1 92 ? 7.120 4.369 17.388 1.00 40.19 92 GLU A C 1
ATOM 752 O O . GLU A 1 92 ? 6.106 4.163 18.045 1.00 40.19 92 GLU A O 1
ATOM 757 N N . ILE A 1 93 ? 8.062 3.422 17.283 1.00 33.88 93 ILE A N 1
ATOM 758 C CA . ILE A 1 93 ? 8.434 2.732 18.524 1.00 33.88 93 ILE A CA 1
ATOM 759 C C . ILE A 1 93 ? 9.374 3.719 19.220 1.00 33.88 93 ILE A C 1
ATOM 761 O O . ILE A 1 93 ? 10.523 3.838 18.781 1.00 33.88 93 ILE A O 1
ATOM 765 N N . PRO A 1 94 ? 8.951 4.466 20.257 1.00 34.81 94 PRO A N 1
ATOM 766 C CA . PRO A 1 94 ? 9.948 4.985 21.165 1.00 34.81 94 PRO A CA 1
ATOM 767 C C . PRO A 1 94 ? 10.665 3.746 21.691 1.00 34.81 94 PRO A C 1
ATOM 769 O O . PRO A 1 94 ? 10.027 2.800 22.156 1.00 34.81 94 PRO A O 1
ATOM 772 N N . THR A 1 95 ? 11.988 3.708 21.587 1.00 43.69 95 THR A N 1
ATOM 773 C CA . THR A 1 95 ? 12.808 2.810 22.395 1.00 43.69 95 THR A CA 1
ATOM 774 C C . THR A 1 95 ? 12.605 3.162 23.869 1.00 43.69 95 THR A C 1
ATOM 776 O O . THR A 1 95 ? 13.500 3.677 24.522 1.00 43.69 95 THR A O 1
ATOM 779 N N . TYR A 1 96 ? 11.432 2.859 24.416 1.00 43.16 96 TYR A N 1
ATOM 780 C CA . TYR A 1 96 ? 11.312 2.380 25.774 1.00 43.16 96 TYR A CA 1
ATOM 781 C C . TYR A 1 96 ? 11.548 0.879 25.694 1.00 43.16 96 TYR A C 1
ATOM 783 O O . TYR A 1 96 ? 10.658 0.045 25.855 1.00 43.16 96 TYR A O 1
ATOM 791 N N . ALA A 1 97 ? 12.815 0.540 25.445 1.00 39.78 97 ALA A N 1
ATOM 792 C CA . ALA A 1 97 ? 13.357 -0.588 26.161 1.00 39.78 97 ALA A CA 1
ATOM 793 C C . ALA A 1 97 ? 12.986 -0.355 27.632 1.00 39.78 97 ALA A C 1
ATOM 795 O O . ALA A 1 97 ? 13.308 0.683 28.208 1.00 39.78 97 ALA A O 1
ATOM 796 N N . ARG A 1 98 ? 12.240 -1.300 28.206 1.00 47.47 98 ARG A N 1
ATOM 797 C CA . ARG A 1 98 ? 12.311 -1.574 29.640 1.00 47.47 98 ARG A CA 1
ATOM 798 C C . ARG A 1 98 ? 13.797 -1.524 29.998 1.00 47.47 98 ARG A C 1
ATOM 800 O O . ARG A 1 98 ? 14.514 -2.326 29.402 1.00 47.47 98 ARG A O 1
ATOM 807 N N . ILE A 1 99 ? 14.260 -0.543 30.775 1.00 43.22 99 ILE A N 1
ATOM 808 C CA . ILE A 1 99 ? 14.625 -0.607 32.208 1.00 43.22 99 ILE A CA 1
ATOM 809 C C . ILE A 1 99 ? 14.808 0.823 32.725 1.00 43.22 99 ILE A C 1
ATOM 811 O O . ILE A 1 99 ? 15.420 1.627 31.990 1.00 43.22 99 ILE A O 1
#

Foldseek 3Di:
DAFEEEEEDPDDLSLVVCVVCVVRHHDQAYEYCPPVQAQPDDVNHGYHHPLCVVVDDGQAYEYRDPPPPVVVVVSCVVSVNDPVRYHYPPPDPPPPPDD

Secondary structure (DSSP, 8-state):
-PPEEEEE--SHHHHHHHHHHTTTSEEEEEE-S-GGGTT-EETTEEEE-GGGGGGS--SEEEE--SS-HHHHHHHHHHTT--GGGEEETTS--------

Radius of gyration: 13.56 Å; Cα contacts (8 Å, |Δi|>4): 152; chains: 1; bounding box: 34×27×44 Å